Protein AF-A0A4P9WG39-F1 (afdb_monomer_lite)

Structure (mmCIF, N/CA/C/O backbone):
data_AF-A0A4P9WG39-F1
#
_entry.id   AF-A0A4P9WG39-F1
#
loop_
_atom_site.group_PDB
_atom_site.id
_atom_site.type_symbol
_atom_site.label_atom_id
_atom_site.label_alt_id
_atom_site.label_comp_id
_atom_site.label_asym_id
_atom_site.label_entity_id
_atom_site.label_seq_id
_atom_site.pdbx_PDB_ins_code
_atom_site.Cartn_x
_atom_site.Cartn_y
_atom_site.Cartn_z
_atom_site.occupancy
_atom_site.B_iso_or_equiv
_atom_site.auth_seq_id
_atom_site.auth_comp_id
_atom_site.auth_asym_id
_atom_site.auth_atom_id
_atom_site.pdbx_PDB_model_num
ATOM 1 N N . LYS A 1 1 ? 1.464 12.661 32.742 1.00 50.91 1 LYS A N 1
ATOM 2 C CA . LYS A 1 1 ? 0.543 12.050 31.747 1.00 50.91 1 LYS A CA 1
ATOM 3 C C . LYS A 1 1 ? 1.115 10.695 31.350 1.00 50.91 1 LYS A C 1
ATOM 5 O O . LYS A 1 1 ? 2.307 10.666 31.063 1.00 50.91 1 LYS A O 1
ATOM 10 N N . PRO A 1 2 ? 0.340 9.599 31.382 1.00 57.00 2 PRO A N 1
ATOM 11 C CA . PRO A 1 2 ? 0.833 8.304 30.923 1.00 57.00 2 PRO A CA 1
ATOM 12 C C . PRO A 1 2 ? 1.236 8.408 29.449 1.00 57.00 2 PRO A C 1
ATOM 14 O O . PRO A 1 2 ? 0.541 9.040 28.651 1.00 57.00 2 PRO A O 1
ATOM 17 N N . ARG A 1 3 ? 2.399 7.847 29.114 1.00 76.00 3 ARG A N 1
ATOM 18 C CA . ARG A 1 3 ? 2.920 7.836 27.746 1.00 76.00 3 ARG A CA 1
ATOM 19 C C . ARG A 1 3 ? 2.026 6.922 26.909 1.00 76.00 3 ARG A C 1
ATOM 21 O O . ARG A 1 3 ? 1.757 5.796 27.319 1.00 76.00 3 ARG A O 1
ATOM 28 N N . ILE A 1 4 ? 1.547 7.407 25.767 1.00 84.94 4 ILE A N 1
ATOM 29 C CA . ILE A 1 4 ? 0.778 6.581 24.830 1.00 84.94 4 ILE A CA 1
ATOM 30 C C . ILE A 1 4 ? 1.699 5.442 24.353 1.00 84.94 4 ILE A C 1
ATOM 32 O O . ILE A 1 4 ? 2.884 5.668 24.094 1.00 84.94 4 ILE A O 1
ATOM 36 N N . SER A 1 5 ? 1.183 4.211 24.304 1.00 90.50 5 SER A N 1
ATOM 37 C CA . SER A 1 5 ? 1.970 3.049 23.875 1.00 90.50 5 SER A CA 1
ATOM 38 C C . SER A 1 5 ? 2.265 3.096 22.371 1.00 90.50 5 SER A C 1
ATOM 40 O O . SER A 1 5 ? 1.536 3.734 21.605 1.00 90.50 5 SER A O 1
ATOM 42 N N . ALA A 1 6 ? 3.318 2.405 21.930 1.00 89.75 6 ALA A N 1
ATOM 43 C CA . ALA A 1 6 ? 3.697 2.364 20.517 1.00 89.75 6 ALA A CA 1
ATOM 44 C C . ALA A 1 6 ? 2.602 1.726 19.643 1.00 89.75 6 ALA A C 1
ATOM 46 O O . ALA A 1 6 ? 2.320 2.202 18.545 1.00 89.75 6 ALA A O 1
ATOM 47 N N . GLU A 1 7 ? 1.919 0.707 20.160 1.00 92.25 7 GLU A N 1
ATOM 48 C CA . GLU A 1 7 ? 0.803 0.030 19.496 1.00 92.25 7 GLU A CA 1
ATOM 49 C C . GLU A 1 7 ? -0.361 0.996 19.283 1.00 92.25 7 GLU A C 1
ATOM 51 O O . GLU A 1 7 ? -0.958 1.031 18.208 1.00 92.25 7 GLU A O 1
ATOM 56 N N . LYS A 1 8 ? -0.653 1.839 20.282 1.00 91.50 8 LYS A N 1
ATOM 57 C CA . LYS A 1 8 ? -1.703 2.851 20.169 1.00 91.50 8 LYS A CA 1
ATOM 58 C C . LYS A 1 8 ? -1.306 3.975 19.205 1.00 91.50 8 LYS A C 1
ATOM 60 O O . LYS A 1 8 ? -2.167 4.433 18.461 1.00 91.50 8 LYS A O 1
ATOM 65 N N . HIS A 1 9 ? -0.029 4.369 19.147 1.00 93.19 9 HIS A N 1
ATOM 66 C CA . HIS A 1 9 ? 0.467 5.290 18.112 1.00 93.19 9 HIS A CA 1
ATOM 67 C C . HIS A 1 9 ? 0.223 4.739 16.701 1.00 93.19 9 HIS A C 1
ATOM 69 O O . HIS A 1 9 ? -0.324 5.426 15.832 1.00 93.19 9 HIS A O 1
ATOM 75 N N . PHE A 1 10 ? 0.597 3.477 16.494 1.00 92.25 10 PHE A N 1
ATOM 76 C CA . PHE A 1 10 ? 0.437 2.803 15.215 1.00 92.25 10 PHE A CA 1
ATOM 77 C C . PHE A 1 10 ? -1.039 2.647 14.830 1.00 92.25 10 PHE A C 1
ATOM 79 O O . PHE A 1 10 ? -1.425 3.023 13.725 1.00 92.25 10 PHE A O 1
ATOM 86 N N . ALA A 1 11 ? -1.886 2.190 15.757 1.00 93.19 11 ALA A N 1
ATOM 87 C CA . ALA A 1 11 ? -3.316 2.001 15.520 1.00 93.19 11 ALA A CA 1
ATOM 88 C C . ALA A 1 11 ? -4.032 3.301 15.121 1.00 93.19 11 ALA A C 1
ATOM 90 O O . ALA A 1 11 ? -4.790 3.300 14.152 1.00 93.19 11 ALA A O 1
ATOM 91 N N . VAL A 1 12 ? -3.763 4.410 15.822 1.00 94.31 12 VAL A N 1
ATOM 92 C CA . VAL A 1 12 ? -4.307 5.740 15.484 1.00 94.31 12 VAL A CA 1
ATOM 93 C C . VAL A 1 12 ? -3.917 6.135 14.058 1.00 94.31 12 VAL A C 1
ATOM 95 O O . VAL A 1 12 ? -4.761 6.581 13.283 1.00 94.31 12 VAL A O 1
ATOM 98 N N . THR A 1 13 ? -2.647 5.931 13.700 1.00 95.31 13 THR A N 1
ATOM 99 C CA . THR A 1 13 ? -2.101 6.328 12.396 1.00 95.31 13 THR A CA 1
ATOM 100 C C . THR A 1 13 ? -2.691 5.514 11.253 1.00 95.31 13 THR A C 1
ATOM 102 O O . THR A 1 13 ? -3.145 6.086 10.266 1.00 95.31 13 THR A O 1
ATOM 105 N N . ILE A 1 14 ? -2.745 4.188 11.391 1.00 93.81 14 ILE A N 1
ATOM 106 C CA . ILE A 1 14 ? -3.325 3.318 10.363 1.00 93.81 14 ILE A CA 1
ATOM 107 C C . ILE A 1 14 ? -4.823 3.580 10.197 1.00 93.81 14 ILE A C 1
ATOM 109 O O . ILE A 1 14 ? -5.310 3.612 9.071 1.00 93.81 14 ILE A O 1
ATOM 113 N N . HIS A 1 15 ? -5.559 3.813 11.286 1.00 93.62 15 HIS A N 1
ATOM 114 C CA . HIS A 1 15 ? -6.985 4.124 11.201 1.00 93.62 15 HIS A CA 1
ATOM 115 C C . HIS A 1 15 ? -7.220 5.448 10.461 1.00 93.62 15 HIS A C 1
ATOM 117 O O . HIS A 1 15 ? -8.052 5.480 9.554 1.00 93.62 15 HIS A O 1
ATOM 123 N N . HIS A 1 16 ? -6.448 6.497 10.779 1.00 93.50 16 HIS A N 1
ATOM 124 C CA . HIS A 1 16 ? -6.472 7.764 10.043 1.00 93.50 16 HIS A CA 1
ATOM 125 C C . HIS A 1 16 ? -6.217 7.555 8.542 1.00 93.50 16 HIS A C 1
ATOM 127 O O . HIS A 1 16 ? -7.042 7.969 7.734 1.00 93.50 16 HIS A O 1
ATOM 133 N N . LEU A 1 17 ? -5.148 6.839 8.173 1.00 89.25 17 LEU A N 1
ATOM 134 C CA . LEU A 1 17 ? -4.809 6.560 6.772 1.00 89.25 17 LEU A CA 1
ATOM 135 C C . LEU A 1 17 ? -5.873 5.737 6.033 1.00 89.25 17 LEU A C 1
ATOM 137 O O . LEU A 1 17 ? -6.102 5.950 4.848 1.00 89.25 17 LEU A O 1
ATOM 141 N N . ALA A 1 18 ? -6.505 4.779 6.710 1.00 89.44 18 ALA A N 1
ATOM 142 C CA . ALA A 1 18 ? -7.468 3.876 6.086 1.00 89.44 18 ALA A CA 1
ATOM 143 C C . ALA A 1 18 ? -8.832 4.529 5.804 1.00 89.44 18 ALA A C 1
ATOM 145 O O 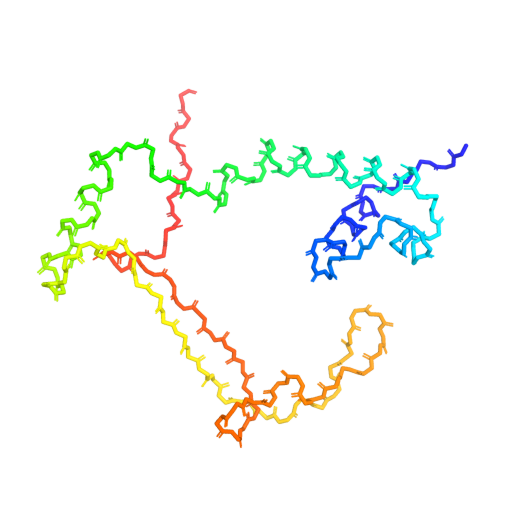. ALA A 1 18 ? -9.545 4.071 4.915 1.00 89.44 18 ALA A O 1
ATOM 146 N N . HIS A 1 19 ? -9.207 5.561 6.566 1.00 86.75 19 HIS A N 1
ATOM 147 C CA . HIS A 1 19 ? -10.555 6.145 6.533 1.00 86.75 19 HIS A CA 1
ATOM 148 C C . HIS A 1 19 ? -10.575 7.655 6.265 1.00 86.75 19 HIS A C 1
ATOM 150 O O . HIS A 1 19 ? -11.659 8.232 6.233 1.00 86.75 19 HIS A O 1
ATOM 156 N N . ASP A 1 20 ? -9.409 8.289 6.114 1.00 91.06 20 ASP A N 1
ATOM 157 C CA . ASP A 1 20 ? -9.257 9.732 5.883 1.00 91.06 20 ASP A CA 1
ATOM 158 C C . ASP A 1 20 ? -9.992 10.600 6.931 1.00 91.06 20 ASP A C 1
ATOM 160 O O . ASP A 1 20 ? -10.641 11.604 6.643 1.00 91.06 20 ASP A O 1
ATOM 164 N N . LEU A 1 21 ? -9.948 10.171 8.199 1.00 88.56 21 LEU A N 1
ATOM 165 C CA . LEU A 1 21 ? -10.627 10.871 9.294 1.00 88.56 21 LEU A CA 1
ATOM 166 C C . LEU A 1 21 ? -9.821 12.083 9.763 1.00 88.56 21 LEU A C 1
ATOM 168 O O . LEU A 1 21 ? -8.611 11.996 9.936 1.00 88.56 21 LEU A O 1
ATOM 172 N N . SER A 1 22 ? -10.487 13.185 10.106 1.00 94.69 22 SER A N 1
ATOM 173 C CA . SER A 1 22 ? -9.811 14.348 10.698 1.00 94.69 22 SER A CA 1
ATOM 174 C C . SER A 1 22 ? -9.096 14.014 12.021 1.00 94.69 22 SER A C 1
ATOM 176 O O . SER A 1 22 ? -9.518 13.130 12.775 1.00 94.69 22 SER A O 1
ATOM 178 N N . TYR A 1 23 ? -8.049 14.780 12.360 1.00 95.88 23 TYR A N 1
ATOM 179 C CA . TYR A 1 23 ? -7.302 14.637 13.623 1.00 95.88 23 TYR A CA 1
ATOM 180 C C . TYR A 1 23 ? -8.185 14.767 14.870 1.00 95.88 23 TYR A C 1
ATOM 182 O O . TYR A 1 23 ? -7.928 14.147 15.901 1.00 95.88 23 TYR A O 1
ATOM 190 N N . ARG A 1 24 ? -9.262 15.549 14.773 1.00 95.38 24 ARG A N 1
ATOM 191 C CA . ARG A 1 24 ? -10.264 15.665 15.829 1.00 95.38 24 ARG A CA 1
ATOM 192 C C . ARG A 1 24 ? -11.056 14.373 15.997 1.00 95.38 24 ARG A C 1
ATOM 194 O O . ARG A 1 24 ? -11.166 13.866 17.110 1.00 95.38 24 ARG A O 1
ATOM 201 N N . ASN A 1 25 ? -11.586 13.831 14.901 1.00 93.19 25 ASN A N 1
ATOM 202 C CA . ASN A 1 25 ? -12.420 12.630 14.935 1.00 93.19 25 ASN A CA 1
ATOM 203 C C . ASN A 1 25 ? -11.622 11.417 15.414 1.00 93.19 25 ASN A C 1
ATOM 205 O O . ASN A 1 25 ? -12.095 10.672 16.271 1.00 93.19 25 ASN A O 1
ATOM 209 N N . ILE A 1 26 ? -10.388 11.256 14.932 1.00 94.25 26 ILE A N 1
ATOM 210 C CA . ILE A 1 26 ? -9.515 10.181 15.406 1.00 94.25 26 ILE A CA 1
ATOM 211 C C . ILE A 1 26 ? -9.138 10.375 16.883 1.00 94.25 26 ILE A C 1
ATOM 213 O O . ILE A 1 26 ? -9.121 9.411 17.646 1.00 94.25 26 ILE A O 1
ATOM 217 N N . GLY A 1 27 ? -8.929 11.619 17.324 1.00 92.75 27 GLY A N 1
ATOM 218 C CA . GLY A 1 27 ? -8.683 11.930 18.728 1.00 92.75 27 GLY A CA 1
ATOM 219 C C . GLY A 1 27 ? -9.837 11.509 19.632 1.00 92.75 27 GLY A C 1
ATOM 220 O O . GLY A 1 27 ? -9.618 10.812 20.625 1.00 92.75 27 GLY A O 1
ATOM 221 N N . HIS A 1 28 ? -11.074 11.831 19.243 1.00 93.69 28 HIS A N 1
ATOM 222 C CA . HIS A 1 28 ? -12.272 11.389 19.958 1.00 93.69 28 HIS A CA 1
ATOM 223 C C . HIS A 1 28 ? -12.378 9.861 20.036 1.00 93.69 28 HIS A C 1
ATOM 225 O O . HIS A 1 28 ? -12.630 9.335 21.118 1.00 93.69 28 HIS A O 1
ATOM 231 N N . LEU A 1 29 ? -12.122 9.147 18.934 1.00 93.88 29 LEU A N 1
ATOM 232 C CA . LEU A 1 29 ? -12.192 7.680 18.891 1.00 93.88 29 LEU A CA 1
ATOM 233 C C . LEU A 1 29 ? -11.179 6.995 19.819 1.00 93.88 29 LEU A C 1
ATOM 235 O O . LEU A 1 29 ? -11.467 5.942 20.380 1.00 93.88 29 LEU A O 1
ATOM 239 N N . TYR A 1 30 ? -9.997 7.588 20.001 1.00 90.81 30 TYR A N 1
ATOM 240 C CA . TYR A 1 30 ? -8.915 7.002 20.799 1.00 90.81 30 TYR A CA 1
ATOM 241 C C . TYR A 1 30 ? -8.733 7.664 22.174 1.00 90.81 30 TYR A C 1
ATOM 243 O O . TYR A 1 30 ? -7.804 7.302 22.911 1.00 90.81 30 TYR A O 1
ATOM 251 N N . GLY A 1 31 ? -9.606 8.607 22.540 1.00 92.31 31 GLY A N 1
ATOM 252 C CA . GLY A 1 31 ? -9.556 9.332 23.810 1.00 92.31 31 GLY A CA 1
ATOM 253 C C . GLY A 1 31 ? -8.292 10.180 23.971 1.00 92.31 31 GLY A C 1
ATOM 254 O O . GLY A 1 31 ? -7.701 10.208 25.051 1.00 92.31 31 GLY A O 1
ATOM 255 N N . ILE A 1 32 ? -7.830 10.818 22.894 1.00 93.25 32 ILE A N 1
ATOM 256 C CA . ILE A 1 32 ? -6.659 11.705 22.884 1.00 93.25 32 ILE A CA 1
ATOM 257 C C . ILE A 1 32 ? -7.024 13.072 22.290 1.00 93.25 32 ILE A C 1
ATOM 259 O O . ILE A 1 32 ? -7.971 13.202 21.520 1.00 93.25 32 ILE A O 1
ATOM 263 N N . GLY A 1 33 ? -6.278 14.114 22.662 1.00 94.12 33 GLY A N 1
ATOM 264 C CA . GLY A 1 33 ? -6.505 15.458 22.128 1.00 94.12 33 GLY A CA 1
ATOM 265 C C . GLY A 1 33 ? -6.203 15.550 20.629 1.00 94.12 33 GLY A C 1
ATOM 266 O O . GLY A 1 33 ? -5.392 14.787 20.102 1.00 94.12 33 GLY A O 1
ATOM 267 N N . GLU A 1 34 ? -6.812 16.521 19.948 1.00 95.62 34 GLU A N 1
ATOM 268 C CA . GLU A 1 34 ? -6.579 16.788 18.520 1.00 95.62 34 GLU A CA 1
ATOM 269 C C . GLU A 1 34 ? -5.091 17.062 18.229 1.00 95.62 34 GLU A C 1
ATOM 271 O O . GLU A 1 34 ? -4.503 16.433 17.351 1.00 95.62 34 GLU A O 1
ATOM 276 N N . SER A 1 35 ? -4.445 17.912 19.037 1.00 95.56 35 SER A N 1
ATOM 277 C CA . SER A 1 35 ? -3.007 18.204 18.918 1.00 95.56 35 SER A CA 1
ATOM 278 C C . SER A 1 35 ? -2.135 16.963 19.122 1.00 95.56 35 SER A C 1
ATOM 280 O O . SER A 1 35 ? -1.181 16.741 18.382 1.00 95.56 35 SER A O 1
ATOM 282 N N . THR A 1 36 ? -2.494 16.110 20.083 1.00 94.44 36 THR A N 1
ATOM 283 C CA . THR A 1 36 ? -1.807 14.834 20.320 1.00 94.44 36 THR A CA 1
ATOM 284 C C . THR A 1 36 ? -2.006 13.863 19.160 1.00 94.44 36 THR A C 1
ATOM 286 O O . THR A 1 36 ? -1.079 13.146 18.806 1.00 94.44 36 THR A O 1
ATOM 289 N N . SER A 1 37 ? -3.187 13.848 18.542 1.00 95.31 37 SER A N 1
ATOM 290 C CA . SER A 1 37 ? -3.463 13.013 17.368 1.00 95.31 37 SER A CA 1
ATOM 291 C C . SER A 1 37 ? -2.570 13.404 16.196 1.00 95.31 37 SER A C 1
ATOM 293 O O . SER A 1 37 ? -1.936 12.535 15.603 1.00 95.31 37 SER A O 1
ATOM 295 N N . LEU A 1 38 ? -2.458 14.706 15.916 1.00 96.38 38 LEU A N 1
ATOM 296 C CA . LEU A 1 38 ? -1.564 15.234 14.885 1.00 96.38 38 LEU A CA 1
ATOM 297 C C . LEU A 1 38 ? -0.103 14.833 15.138 1.00 96.38 38 LEU A C 1
ATOM 299 O O . LEU A 1 38 ? 0.567 14.350 14.225 1.00 96.38 38 LEU A O 1
ATOM 303 N N . GLU A 1 39 ? 0.384 15.003 16.370 1.00 95.50 39 GLU A N 1
ATOM 304 C CA . GLU A 1 39 ? 1.757 14.647 16.750 1.00 95.50 39 GLU A CA 1
ATOM 305 C C . GLU A 1 39 ? 2.019 13.142 16.578 1.00 95.50 39 GLU A C 1
ATOM 307 O O . GLU A 1 39 ? 3.003 12.738 15.953 1.00 95.50 39 GLU A O 1
ATOM 312 N N . VAL A 1 40 ? 1.116 12.303 17.094 1.00 95.00 40 VAL A N 1
ATOM 313 C CA . VAL A 1 40 ? 1.195 10.838 17.009 1.00 95.00 40 VAL A CA 1
ATOM 314 C C . VAL A 1 40 ? 1.220 10.367 15.557 1.00 95.00 40 VAL A C 1
ATOM 316 O O . VAL A 1 40 ? 2.066 9.541 15.202 1.00 95.00 40 VAL A O 1
ATOM 319 N N . ILE A 1 41 ? 0.323 10.897 14.723 1.00 95.94 41 ILE A N 1
ATOM 320 C CA . ILE A 1 41 ? 0.211 10.529 13.309 1.00 95.94 41 ILE A CA 1
ATOM 321 C C . ILE A 1 41 ? 1.467 10.960 12.561 1.00 95.94 41 ILE A C 1
ATOM 323 O O . ILE A 1 41 ? 2.116 10.127 11.932 1.00 95.94 41 ILE A O 1
ATOM 327 N N . SER A 1 42 ? 1.876 12.222 12.703 1.00 95.81 42 SER A N 1
ATOM 328 C CA . SER A 1 42 ? 3.056 12.765 12.018 1.00 95.81 42 SER A CA 1
ATOM 329 C C . SER A 1 42 ? 4.324 11.987 12.368 1.00 95.81 42 SER A C 1
ATOM 331 O O . SER A 1 42 ? 5.107 11.631 11.488 1.00 95.81 42 SER A O 1
ATOM 333 N N . ARG A 1 43 ? 4.514 11.655 13.651 1.00 94.88 43 ARG A N 1
ATOM 334 C CA . ARG A 1 43 ? 5.674 10.884 14.112 1.00 94.88 43 ARG A CA 1
ATOM 335 C C . ARG A 1 43 ? 5.673 9.457 13.572 1.00 94.88 43 ARG A C 1
ATOM 337 O O . ARG A 1 43 ? 6.712 8.964 13.139 1.00 94.88 43 ARG A O 1
ATOM 344 N N . THR A 1 44 ? 4.524 8.788 13.605 1.00 94.75 44 THR A N 1
ATOM 345 C CA . THR A 1 44 ? 4.403 7.422 13.084 1.00 94.75 44 THR A CA 1
ATOM 346 C C . THR A 1 44 ? 4.633 7.391 11.576 1.00 94.75 44 THR A C 1
ATOM 348 O O . THR A 1 44 ? 5.373 6.534 11.104 1.00 94.75 44 THR A O 1
ATOM 351 N N . LEU A 1 45 ? 4.077 8.351 10.829 1.00 94.19 45 LEU A N 1
ATOM 352 C CA . LEU A 1 45 ? 4.318 8.501 9.393 1.00 94.19 45 LEU A CA 1
ATOM 353 C C . LEU A 1 45 ? 5.790 8.766 9.084 1.00 94.19 45 LEU A C 1
ATOM 355 O O . LEU A 1 45 ? 6.335 8.140 8.183 1.00 94.19 45 LEU A O 1
ATOM 359 N N . GLY A 1 46 ? 6.455 9.631 9.855 1.00 94.81 46 GLY A N 1
ATOM 360 C CA . GLY A 1 46 ? 7.893 9.866 9.722 1.00 94.81 46 GLY A CA 1
ATOM 361 C C . GLY A 1 46 ? 8.705 8.580 9.890 1.00 94.81 46 GLY A C 1
ATOM 362 O O . GLY A 1 46 ? 9.567 8.285 9.068 1.00 94.81 46 GLY A O 1
ATOM 363 N N . ASN A 1 47 ? 8.372 7.767 10.897 1.00 92.00 47 ASN A N 1
ATOM 364 C CA . ASN A 1 47 ? 9.017 6.470 11.100 1.00 92.00 47 ASN A CA 1
ATOM 365 C C . ASN A 1 47 ? 8.729 5.497 9.951 1.00 92.00 47 ASN A C 1
ATOM 367 O O . ASN A 1 47 ? 9.658 4.875 9.454 1.00 92.00 47 ASN A O 1
ATOM 371 N N . ILE A 1 48 ? 7.472 5.386 9.508 1.00 89.81 48 ILE A N 1
ATOM 372 C CA . ILE A 1 48 ? 7.092 4.541 8.365 1.00 89.81 48 ILE A CA 1
ATOM 373 C C . ILE A 1 48 ? 7.872 4.960 7.118 1.00 89.81 48 ILE A C 1
ATOM 375 O O . ILE A 1 48 ? 8.429 4.101 6.444 1.00 89.81 48 ILE A O 1
ATOM 379 N N . ASN A 1 49 ? 7.964 6.258 6.836 1.00 89.00 49 ASN A N 1
ATOM 380 C CA . ASN A 1 49 ? 8.690 6.779 5.681 1.00 89.00 49 ASN A CA 1
ATOM 381 C C . ASN A 1 49 ? 10.200 6.532 5.769 1.00 89.00 49 ASN A C 1
ATOM 383 O O . ASN A 1 49 ? 10.838 6.299 4.748 1.00 89.00 49 ASN A O 1
ATOM 387 N N . ALA A 1 50 ? 10.772 6.568 6.973 1.00 90.00 50 ALA A N 1
ATOM 388 C CA . ALA A 1 50 ? 12.196 6.339 7.180 1.00 90.00 50 ALA A CA 1
ATOM 389 C C . ALA A 1 50 ? 12.586 4.852 7.162 1.00 90.00 50 ALA A C 1
ATOM 391 O O . ALA A 1 50 ? 13.713 4.538 6.790 1.00 90.00 50 ALA A O 1
ATOM 392 N N . THR A 1 51 ? 11.697 3.947 7.588 1.00 86.75 51 THR A N 1
ATOM 393 C CA . THR A 1 51 ? 12.039 2.526 7.772 1.00 86.75 51 THR A CA 1
ATOM 394 C C . THR A 1 51 ? 11.324 1.604 6.801 1.00 86.75 51 THR A C 1
ATOM 396 O O . THR A 1 51 ? 11.967 0.808 6.133 1.00 86.75 51 THR A O 1
ATOM 399 N N . LEU A 1 52 ? 10.000 1.700 6.707 1.00 80.38 52 LEU A N 1
ATOM 400 C CA . LEU A 1 52 ? 9.189 0.752 5.953 1.00 80.38 52 LEU A CA 1
ATOM 401 C C . LEU A 1 52 ? 9.083 1.161 4.483 1.00 80.38 52 LEU A C 1
ATOM 403 O O . LEU A 1 52 ? 9.237 0.326 3.603 1.00 80.38 52 LEU A O 1
ATOM 407 N N . TYR A 1 53 ? 8.842 2.441 4.204 1.00 78.94 53 TYR A N 1
ATOM 408 C CA . TYR A 1 53 ? 8.5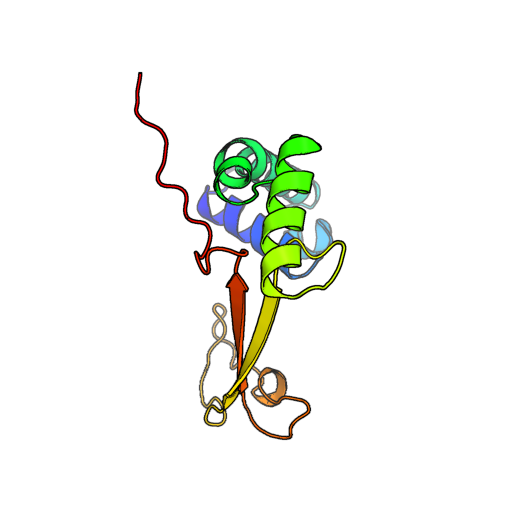89 2.943 2.854 1.00 78.94 53 TYR A CA 1
ATOM 409 C C . TYR A 1 53 ? 9.670 2.554 1.828 1.00 78.94 53 TYR A C 1
ATOM 411 O O . TYR A 1 53 ? 9.280 2.071 0.765 1.00 78.94 53 TYR A O 1
ATOM 419 N N . PRO A 1 54 ? 10.986 2.645 2.122 1.00 79.00 54 PRO A N 1
ATOM 420 C CA . PRO A 1 54 ? 12.031 2.216 1.186 1.00 79.00 54 PRO A CA 1
ATOM 421 C C . PRO A 1 54 ? 12.013 0.707 0.885 1.00 79.00 54 PRO A C 1
ATOM 423 O O . PRO A 1 54 ? 12.444 0.289 -0.188 1.00 79.00 54 PRO A O 1
ATOM 426 N N . ASP A 1 55 ? 11.492 -0.102 1.811 1.00 74.06 55 ASP A N 1
ATOM 427 C CA . ASP A 1 55 ? 11.438 -1.565 1.713 1.00 74.06 55 ASP A CA 1
ATOM 428 C C . ASP A 1 55 ? 10.151 -2.089 1.055 1.00 74.06 55 ASP A C 1
ATOM 430 O O . ASP A 1 55 ? 10.090 -3.251 0.656 1.00 74.06 55 ASP A O 1
ATOM 434 N N . VAL A 1 56 ? 9.095 -1.277 0.947 1.00 68.31 56 VAL A N 1
ATOM 435 C CA . VAL A 1 56 ? 7.834 -1.680 0.285 1.00 68.31 56 VAL A CA 1
ATOM 436 C C . VAL A 1 56 ? 7.537 -0.915 -0.994 1.00 68.31 56 VAL A C 1
ATOM 438 O O . VAL A 1 56 ? 6.882 -1.465 -1.883 1.00 68.31 56 VAL A O 1
ATOM 441 N N . VAL A 1 57 ? 7.991 0.332 -1.116 1.00 65.31 57 VAL A N 1
ATOM 442 C CA . VAL A 1 57 ? 7.702 1.185 -2.268 1.00 65.31 57 VAL A CA 1
ATOM 443 C C . VAL A 1 57 ? 8.981 1.421 -3.060 1.00 65.31 57 VAL A C 1
ATOM 445 O O . VAL A 1 57 ? 9.813 2.255 -2.720 1.00 65.31 57 VAL A O 1
ATOM 448 N N . TYR A 1 58 ? 9.106 0.691 -4.165 1.00 67.69 58 TYR A N 1
ATOM 449 C CA . TYR A 1 58 ? 10.227 0.810 -5.090 1.00 67.69 58 TYR A CA 1
ATOM 450 C C . TYR A 1 58 ? 9.810 1.614 -6.317 1.00 67.69 58 TYR A C 1
ATOM 452 O O . TYR A 1 58 ? 9.024 1.141 -7.145 1.00 67.69 58 TYR A O 1
ATOM 460 N N . PHE A 1 59 ? 10.371 2.808 -6.460 1.00 62.06 59 PHE A N 1
ATOM 461 C CA . PHE A 1 59 ? 10.347 3.526 -7.727 1.00 62.06 59 PHE A CA 1
ATOM 462 C C . PHE A 1 59 ? 11.595 3.147 -8.516 1.00 62.06 59 PHE A C 1
ATOM 464 O O . PHE A 1 59 ? 12.682 3.061 -7.949 1.00 62.06 59 PHE A O 1
ATOM 471 N N . LEU A 1 60 ? 11.437 2.892 -9.815 1.00 64.19 60 LEU A N 1
ATOM 472 C CA . LEU A 1 60 ? 12.599 2.859 -10.698 1.00 64.19 60 LEU A CA 1
ATOM 473 C C . LEU A 1 60 ? 13.161 4.278 -10.749 1.00 64.19 60 LEU A C 1
ATOM 475 O O . LEU A 1 60 ? 12.405 5.230 -10.966 1.00 64.19 60 LEU A O 1
ATOM 479 N N . GLY A 1 61 ? 14.446 4.395 -10.445 1.00 68.12 61 GLY A N 1
ATOM 480 C CA . GLY A 1 61 ? 15.105 5.658 -10.149 1.00 68.12 61 GLY A CA 1
ATOM 481 C C . GLY A 1 61 ? 15.647 6.361 -11.385 1.00 68.12 61 GLY A C 1
ATOM 482 O O . GLY A 1 61 ? 15.814 7.576 -11.341 1.00 68.12 61 GLY A O 1
ATOM 483 N N . THR A 1 62 ? 15.899 5.632 -12.480 1.00 80.31 62 THR A N 1
ATOM 484 C CA . THR A 1 62 ? 16.449 6.215 -13.714 1.00 80.31 62 THR A CA 1
ATOM 485 C C . THR A 1 62 ? 15.575 5.959 -14.937 1.00 80.31 62 THR A C 1
ATOM 487 O O . THR A 1 62 ? 14.818 4.983 -15.010 1.00 80.31 62 THR A O 1
ATOM 490 N N . ASP A 1 63 ? 15.693 6.842 -15.929 1.00 81.12 63 ASP A N 1
ATOM 491 C CA . ASP A 1 63 ? 14.997 6.702 -17.207 1.00 81.12 63 ASP A CA 1
ATOM 492 C C . ASP A 1 63 ? 15.430 5.435 -17.954 1.00 81.12 63 ASP A C 1
ATOM 494 O O . ASP A 1 63 ? 14.601 4.802 -18.612 1.00 81.12 63 ASP A O 1
ATOM 498 N N . GLU A 1 64 ? 16.686 5.005 -17.796 1.00 84.38 64 GLU A N 1
ATOM 499 C CA . GLU A 1 64 ? 17.199 3.745 -18.337 1.00 84.38 64 GLU A CA 1
ATOM 500 C C . GLU A 1 64 ? 16.496 2.534 -17.718 1.00 84.38 64 GLU A C 1
ATOM 502 O O . GLU A 1 64 ? 16.079 1.631 -18.443 1.00 84.38 64 GLU A O 1
ATOM 507 N N . GLU A 1 65 ? 16.298 2.506 -16.396 1.00 80.38 65 GLU A N 1
ATOM 508 C CA . GLU A 1 65 ? 15.578 1.414 -15.726 1.00 80.38 65 GLU A CA 1
ATOM 509 C C . GLU A 1 65 ? 14.128 1.310 -16.217 1.00 80.38 65 GLU A C 1
ATOM 511 O O . GLU A 1 65 ? 13.601 0.213 -16.450 1.00 80.38 65 GLU A O 1
ATOM 516 N N . TRP A 1 66 ? 13.485 2.461 -16.423 1.00 81.56 66 TRP A N 1
ATOM 517 C CA . TRP A 1 66 ? 12.156 2.537 -17.014 1.00 81.56 66 TRP A CA 1
ATOM 518 C C . TRP A 1 66 ? 12.140 2.108 -18.483 1.00 81.56 66 TRP A C 1
ATOM 520 O O . TRP A 1 66 ? 11.222 1.392 -18.894 1.00 81.56 66 TRP A O 1
ATOM 530 N N . ALA A 1 67 ? 13.136 2.511 -19.273 1.00 84.44 67 ALA A N 1
ATOM 531 C CA . ALA A 1 67 ? 13.274 2.116 -20.670 1.00 84.44 67 ALA A CA 1
ATOM 532 C C . ALA A 1 67 ? 13.463 0.601 -20.804 1.00 84.44 67 ALA A C 1
ATOM 534 O O . ALA A 1 67 ? 12.774 -0.019 -21.610 1.00 84.44 67 ALA A O 1
ATOM 535 N N . ILE A 1 68 ? 14.295 -0.007 -19.953 1.00 84.00 68 ILE A N 1
ATOM 536 C CA . ILE A 1 68 ? 14.507 -1.459 -19.899 1.00 84.00 68 ILE A CA 1
ATOM 537 C C . ILE A 1 68 ? 13.203 -2.184 -19.550 1.00 84.00 68 ILE A C 1
ATOM 539 O O . ILE A 1 68 ? 12.808 -3.118 -20.249 1.00 84.00 68 ILE A O 1
ATOM 543 N N . LYS A 1 69 ? 12.480 -1.753 -18.502 1.00 79.88 69 LYS A N 1
ATOM 544 C CA . LYS A 1 69 ? 11.199 -2.391 -18.145 1.00 79.88 69 LYS A CA 1
ATOM 545 C C . LYS A 1 69 ? 10.153 -2.279 -19.248 1.00 79.88 69 LYS A C 1
ATOM 547 O O . LYS A 1 69 ? 9.468 -3.266 -19.517 1.00 79.88 69 LYS A O 1
ATOM 552 N N . ARG A 1 70 ? 10.031 -1.105 -19.876 1.00 84.38 70 ARG A N 1
ATOM 553 C CA . ARG A 1 70 ? 9.131 -0.911 -21.020 1.00 84.38 70 ARG A CA 1
ATOM 554 C C . ARG A 1 70 ? 9.547 -1.761 -22.213 1.00 84.38 70 ARG A C 1
ATOM 556 O O . ARG A 1 70 ? 8.678 -2.343 -22.848 1.00 84.38 70 ARG A O 1
ATOM 563 N N . GLY A 1 71 ? 10.849 -1.870 -22.476 1.00 85.44 71 GLY A N 1
ATOM 564 C CA . GLY A 1 71 ? 11.414 -2.723 -23.520 1.00 85.44 71 GLY A CA 1
ATOM 565 C C . GLY A 1 71 ? 10.996 -4.181 -23.348 1.00 85.44 71 GLY A C 1
ATOM 566 O O . GLY A 1 71 ? 10.381 -4.743 -24.248 1.00 85.44 71 GLY A O 1
ATOM 567 N N . HIS A 1 72 ? 11.197 -4.756 -22.158 1.00 86.62 72 HIS A N 1
ATOM 568 C CA . HIS A 1 72 ? 10.796 -6.142 -21.885 1.00 86.62 72 HIS A CA 1
ATOM 569 C C . HIS A 1 72 ? 9.288 -6.375 -22.071 1.00 86.62 72 HIS A C 1
ATOM 571 O O . HIS A 1 72 ? 8.865 -7.375 -22.646 1.00 86.62 72 HIS A O 1
ATOM 577 N N . PHE A 1 73 ? 8.445 -5.452 -21.601 1.00 85.25 73 PHE A N 1
ATOM 578 C CA . PHE A 1 73 ? 7.001 -5.565 -21.812 1.00 85.25 73 PHE A CA 1
ATOM 579 C C . PHE A 1 73 ? 6.607 -5.377 -23.276 1.00 85.25 73 PHE A C 1
ATOM 581 O O . PHE A 1 73 ? 5.689 -6.051 -23.745 1.00 85.25 73 PHE A O 1
ATOM 588 N N . HIS A 1 74 ? 7.282 -4.490 -24.003 1.00 87.38 74 HIS A N 1
ATOM 589 C CA . HIS A 1 74 ? 7.056 -4.283 -25.426 1.00 87.38 74 HIS A CA 1
ATOM 590 C C . HIS A 1 74 ? 7.417 -5.532 -26.239 1.00 87.38 74 HIS A C 1
ATOM 592 O O . HIS A 1 74 ? 6.668 -5.909 -27.136 1.00 87.38 74 HIS A O 1
ATOM 598 N N . GLU A 1 75 ? 8.504 -6.223 -25.898 1.00 87.88 75 GLU A N 1
ATOM 599 C CA . GLU A 1 75 ? 8.880 -7.493 -26.531 1.00 87.88 75 GLU A CA 1
ATOM 600 C C . GLU A 1 75 ? 7.798 -8.567 -26.355 1.00 87.88 75 GLU A C 1
ATOM 602 O O . GLU A 1 75 ? 7.456 -9.255 -27.318 1.00 87.88 75 GLU A O 1
ATOM 607 N N . LEU A 1 76 ? 7.219 -8.668 -25.153 1.00 84.88 76 LEU A N 1
ATOM 608 C CA . LEU A 1 76 ? 6.198 -9.667 -24.822 1.00 84.88 76 LEU A CA 1
ATOM 609 C C . LEU A 1 76 ? 4.811 -9.334 -25.379 1.00 84.88 76 LEU A C 1
ATOM 611 O O . LEU A 1 76 ? 4.140 -10.192 -25.945 1.00 84.88 76 LEU A O 1
ATOM 615 N N . SER A 1 77 ? 4.354 -8.099 -25.178 1.00 83.56 77 SER A N 1
ATOM 616 C CA . SER A 1 77 ? 2.965 -7.695 -25.443 1.00 83.56 77 SER A CA 1
ATOM 617 C C . SER A 1 77 ? 2.782 -6.959 -26.767 1.00 83.56 77 SER A C 1
ATOM 619 O O . SER A 1 77 ? 1.650 -6.777 -27.208 1.00 83.56 77 SER A O 1
ATOM 621 N N . ARG A 1 78 ? 3.875 -6.478 -27.380 1.00 87.12 78 ARG A N 1
ATOM 622 C CA . ARG A 1 78 ? 3.877 -5.521 -28.504 1.00 87.12 78 ARG A CA 1
ATOM 623 C C . ARG A 1 78 ? 3.165 -4.200 -28.205 1.00 87.12 78 ARG A C 1
ATOM 625 O O . ARG A 1 78 ? 2.988 -3.381 -29.102 1.00 87.12 78 ARG A O 1
ATOM 632 N N . MET A 1 79 ? 2.822 -3.942 -26.944 1.00 79.69 79 MET A N 1
ATOM 633 C CA . MET A 1 79 ? 2.212 -2.691 -26.514 1.00 79.69 79 MET A CA 1
ATOM 634 C C . MET A 1 79 ? 3.304 -1.702 -26.090 1.00 79.69 79 MET A C 1
ATOM 636 O O . MET A 1 79 ? 4.185 -2.053 -25.299 1.00 79.69 79 MET A O 1
ATOM 640 N N . PRO A 1 80 ? 3.303 -0.467 -26.616 1.00 83.69 80 PRO A N 1
ATOM 641 C CA . PRO A 1 80 ? 4.248 0.550 -26.182 1.00 83.69 80 PRO A CA 1
ATOM 642 C C . PRO A 1 80 ? 3.915 1.024 -24.764 1.00 83.69 80 PRO A C 1
ATOM 644 O O . PRO A 1 80 ? 2.760 1.032 -24.346 1.00 83.69 80 PRO A O 1
ATOM 647 N N . ASN A 1 81 ? 4.937 1.473 -24.035 1.00 81.62 81 ASN A N 1
ATOM 648 C CA . ASN A 1 81 ? 4.805 2.138 -22.734 1.00 81.62 81 ASN A CA 1
ATOM 649 C C . ASN A 1 81 ? 4.156 1.329 -21.599 1.00 81.62 81 ASN A C 1
ATOM 651 O O . ASN A 1 81 ? 3.815 1.892 -20.560 1.00 81.62 81 ASN A O 1
ATOM 655 N N . VAL A 1 82 ? 4.061 0.007 -21.737 1.00 81.50 82 VAL A N 1
ATOM 656 C CA . VAL A 1 82 ? 3.654 -0.876 -20.639 1.00 81.50 82 VAL A CA 1
ATOM 657 C C . VAL A 1 82 ? 4.858 -1.146 -19.743 1.00 81.50 82 VAL A C 1
ATOM 659 O O . VAL A 1 82 ? 5.910 -1.534 -20.230 1.00 81.50 82 VAL A O 1
ATOM 662 N N . ALA A 1 83 ? 4.724 -0.941 -18.432 1.00 79.62 83 ALA A N 1
ATOM 663 C CA . ALA A 1 83 ? 5.810 -1.186 -17.473 1.00 79.62 83 ALA A CA 1
ATOM 664 C C . ALA A 1 83 ? 5.463 -2.220 -16.390 1.00 79.62 83 ALA A C 1
ATOM 666 O O . ALA A 1 83 ? 6.363 -2.712 -15.704 1.00 79.62 83 ALA A O 1
ATOM 667 N N . ARG A 1 84 ? 4.170 -2.530 -16.223 1.00 77.00 84 ARG A N 1
ATOM 668 C CA . ARG A 1 84 ? 3.613 -3.562 -15.335 1.00 77.00 84 ARG A CA 1
ATOM 669 C C . ARG A 1 84 ? 2.262 -4.018 -15.878 1.00 77.00 84 ARG A C 1
ATOM 671 O O . ARG A 1 84 ? 1.591 -3.248 -16.564 1.00 77.00 84 ARG A O 1
ATOM 678 N N . ALA A 1 85 ? 1.850 -5.219 -15.492 1.00 81.25 85 ALA A N 1
ATOM 679 C CA . ALA A 1 85 ? 0.482 -5.689 -15.658 1.00 81.25 85 ALA A CA 1
ATOM 680 C C . ALA A 1 85 ? -0.171 -5.843 -14.278 1.00 81.25 85 ALA A C 1
ATOM 682 O O . ALA A 1 85 ? 0.450 -6.348 -13.336 1.00 81.25 85 ALA A O 1
ATOM 683 N N . ILE A 1 86 ? -1.409 -5.365 -14.163 1.00 85.19 86 ILE A N 1
ATOM 684 C CA . ILE A 1 86 ? -2.265 -5.545 -12.991 1.00 85.19 86 ILE A CA 1
ATOM 685 C C . ILE A 1 86 ? -3.458 -6.353 -13.470 1.00 85.19 86 ILE A C 1
ATOM 687 O O . ILE A 1 86 ? -4.117 -5.944 -14.425 1.00 85.19 86 ILE A O 1
ATOM 691 N N . ASP A 1 87 ? -3.721 -7.469 -12.805 1.00 83.25 87 ASP A N 1
ATOM 692 C CA . ASP A 1 87 ? -4.927 -8.249 -13.037 1.00 83.25 87 ASP A CA 1
ATOM 693 C C . ASP A 1 87 ? -5.684 -8.455 -11.727 1.00 83.25 87 ASP A C 1
ATOM 695 O O . ASP A 1 87 ? -5.089 -8.731 -10.680 1.00 83.25 87 ASP A O 1
ATOM 699 N N . ASP A 1 88 ? -7.002 -8.305 -11.809 1.00 84.31 88 ASP A N 1
ATOM 700 C CA . ASP A 1 88 ? -7.923 -8.433 -10.689 1.00 84.31 88 ASP A CA 1
ATOM 701 C C . ASP A 1 88 ? -8.896 -9.574 -10.954 1.00 84.31 88 ASP A C 1
ATOM 703 O O . ASP A 1 88 ? -9.734 -9.524 -11.857 1.00 84.31 88 ASP A O 1
ATOM 707 N N . SER A 1 89 ? -8.847 -10.580 -10.091 1.00 87.69 89 SER A N 1
ATOM 708 C CA . SER A 1 89 ? -9.747 -11.722 -10.137 1.00 87.69 89 SER A CA 1
ATOM 709 C C . SER A 1 89 ? -10.737 -11.672 -8.978 1.00 87.69 89 SER A C 1
ATOM 711 O O . SER A 1 89 ? -10.364 -11.673 -7.806 1.00 87.69 89 SER A O 1
ATOM 713 N N . PHE A 1 90 ? -12.028 -11.653 -9.315 1.00 90.19 90 PHE A N 1
ATOM 714 C CA . PHE A 1 90 ? -13.112 -11.816 -8.347 1.00 90.19 90 PHE A CA 1
ATOM 715 C C . PHE A 1 90 ? -13.283 -13.303 -8.058 1.00 90.19 90 PHE A C 1
ATOM 717 O O . PHE A 1 90 ? -13.860 -14.024 -8.872 1.00 90.19 90 PHE A O 1
ATOM 724 N N . VAL A 1 91 ? -12.797 -13.754 -6.907 1.00 91.31 91 VAL A N 1
ATOM 725 C CA . VAL A 1 91 ? -12.970 -15.134 -6.454 1.00 91.31 91 VAL A CA 1
ATOM 726 C C . VAL A 1 91 ? -14.308 -15.233 -5.725 1.00 91.31 91 VAL A C 1
ATOM 728 O O . VAL A 1 91 ? -14.486 -14.543 -4.716 1.00 91.31 91 VAL A O 1
ATOM 731 N N . PRO A 1 92 ? -15.262 -16.046 -6.216 1.00 93.19 92 PRO A N 1
ATOM 732 C CA . PRO A 1 92 ? -16.537 -16.234 -5.544 1.00 93.19 92 PRO A CA 1
ATOM 733 C C . PRO A 1 92 ? -16.341 -16.809 -4.144 1.00 93.19 92 PRO A C 1
ATOM 735 O O . PRO A 1 92 ? -15.578 -17.752 -3.945 1.00 93.19 92 PRO A O 1
ATOM 738 N N . VAL A 1 93 ? -17.069 -16.261 -3.181 1.00 88.44 93 VAL A N 1
ATOM 739 C CA . VAL A 1 93 ? -17.142 -16.766 -1.812 1.00 88.44 93 VAL A CA 1
ATOM 740 C C . VAL A 1 93 ? -18.598 -16.949 -1.411 1.00 88.44 93 VAL A C 1
ATOM 742 O O . VAL A 1 93 ? -19.515 -16.371 -2.002 1.00 88.44 93 VAL A O 1
ATOM 745 N N . GLN A 1 94 ? -18.827 -17.764 -0.387 1.00 89.19 94 GLN A N 1
ATOM 746 C CA . GLN A 1 94 ? -20.135 -17.815 0.255 1.00 89.19 94 GLN A CA 1
ATOM 747 C C . GLN A 1 94 ? -20.433 -16.473 0.928 1.00 89.19 94 GLN A C 1
ATOM 749 O O . GLN A 1 94 ? -19.517 -15.736 1.298 1.00 89.19 94 GLN A O 1
ATOM 754 N N . LYS A 1 95 ? -21.724 -16.157 1.095 1.00 87.94 95 LYS A N 1
ATOM 755 C CA . LYS A 1 95 ? -22.144 -14.977 1.855 1.00 87.94 95 LYS A CA 1
ATOM 756 C C . LYS A 1 95 ? -21.443 -15.006 3.216 1.00 87.94 95 LYS A C 1
ATOM 758 O O . LYS A 1 95 ? -21.671 -15.959 3.959 1.00 87.94 95 LYS A O 1
ATOM 763 N N . PRO A 1 96 ? -20.640 -13.990 3.566 1.00 80.25 96 PRO A N 1
ATOM 764 C CA . PRO A 1 96 ? -19.976 -13.976 4.857 1.00 80.25 96 PRO A CA 1
ATOM 765 C C . PRO A 1 96 ? -21.025 -13.971 5.975 1.00 80.25 96 PRO A C 1
ATOM 767 O O . PRO A 1 96 ? -21.806 -13.026 6.102 1.00 80.25 96 PRO A O 1
ATOM 770 N N . THR A 1 97 ? -21.066 -15.041 6.765 1.00 73.12 97 THR A N 1
ATOM 771 C CA . THR A 1 97 ? -21.885 -15.154 7.975 1.00 73.12 97 THR A CA 1
ATOM 772 C C . THR A 1 97 ? -20.953 -15.062 9.177 1.00 73.12 97 THR A C 1
ATOM 774 O O . THR A 1 97 ? -20.149 -15.962 9.392 1.00 73.12 97 THR A O 1
ATOM 777 N N . GLY A 1 98 ? -21.021 -13.971 9.944 1.00 64.31 98 GLY A N 1
ATOM 778 C CA . GLY A 1 98 ? -20.292 -13.868 11.215 1.00 64.31 98 GLY A CA 1
ATOM 779 C C . GLY A 1 98 ? -18.879 -13.277 11.162 1.00 64.31 98 GLY A C 1
ATOM 780 O O . GLY A 1 98 ? -18.122 -13.472 12.108 1.00 64.31 98 GLY A O 1
ATOM 781 N N . TYR A 1 99 ? -18.500 -12.525 10.122 1.00 59.56 99 TYR A N 1
ATOM 782 C CA . TYR A 1 99 ? -17.259 -11.744 10.200 1.00 59.56 99 TYR A CA 1
ATOM 783 C C . TYR A 1 99 ? -17.453 -10.561 11.150 1.00 59.56 99 TYR A C 1
ATOM 785 O O . TYR A 1 99 ? -18.020 -9.534 10.776 1.00 59.56 99 TYR A O 1
ATOM 793 N N . ALA A 1 100 ? -16.996 -10.723 12.389 1.00 56.84 100 ALA A N 1
ATOM 794 C CA . ALA A 1 100 ? -16.826 -9.617 13.311 1.00 56.84 100 ALA A CA 1
ATOM 795 C C . ALA A 1 100 ? -15.663 -8.744 12.818 1.00 56.84 100 ALA A C 1
ATOM 797 O O . ALA A 1 100 ? -14.562 -9.230 12.549 1.00 56.84 100 ALA A O 1
ATOM 798 N N . ARG A 1 101 ? -15.903 -7.443 12.678 1.00 58.12 101 ARG A N 1
ATOM 799 C CA . ARG A 1 101 ? -14.841 -6.446 12.573 1.00 58.12 101 ARG A CA 1
ATOM 800 C C . ARG A 1 101 ? -13.984 -6.512 13.843 1.00 58.12 101 ARG A C 1
ATOM 802 O O . ARG A 1 101 ? -14.440 -6.970 14.887 1.00 58.12 101 ARG A O 1
ATOM 809 N N . ALA A 1 102 ? -12.749 -6.015 13.778 1.00 55.69 102 ALA A N 1
ATOM 810 C CA . ALA A 1 102 ? -11.816 -6.022 14.915 1.00 55.69 102 ALA A CA 1
ATOM 811 C C . ALA A 1 102 ? -12.357 -5.325 16.189 1.00 55.69 102 ALA A C 1
ATOM 813 O O . ALA A 1 102 ? -11.795 -5.493 17.265 1.00 55.69 102 ALA A O 1
ATOM 814 N N . ASN A 1 103 ? -13.449 -4.561 16.076 1.00 57.94 103 ASN A N 1
ATOM 815 C CA . ASN A 1 103 ? -14.177 -3.897 17.160 1.00 57.94 103 ASN A CA 1
ATOM 816 C C . ASN A 1 103 ? -15.368 -4.713 17.722 1.00 57.94 103 ASN A C 1
ATOM 818 O O . ASN A 1 103 ? -16.124 -4.183 18.529 1.00 57.94 103 ASN A O 1
ATOM 822 N N . GLY A 1 104 ? -15.564 -5.970 17.307 1.00 56.34 104 GLY A N 1
ATOM 823 C CA . GLY A 1 104 ? -16.652 -6.837 17.782 1.00 56.34 104 GLY A CA 1
ATOM 824 C C . GLY A 1 104 ? -18.002 -6.641 17.078 1.00 56.34 104 GLY A C 1
ATOM 825 O O . GLY A 1 104 ? -18.959 -7.345 17.393 1.00 56.34 104 GLY A O 1
ATOM 826 N N . GLU A 1 105 ? -18.100 -5.730 16.105 1.00 59.41 105 GLU A N 1
ATOM 827 C CA . GLU A 1 105 ? -19.325 -5.518 15.325 1.00 59.41 105 GLU A CA 1
ATOM 828 C C . GLU A 1 105 ? -19.440 -6.517 14.172 1.00 59.41 105 GLU A C 1
ATOM 830 O O . GLU A 1 105 ? -18.466 -6.781 13.469 1.00 59.41 105 GLU A O 1
ATOM 835 N N . HIS A 1 106 ? -20.644 -7.023 13.901 1.00 61.88 106 HIS A N 1
ATOM 836 C CA . HIS A 1 106 ? -20.891 -7.821 12.699 1.00 61.88 106 HIS A CA 1
ATOM 837 C C . HIS A 1 106 ? -20.709 -6.948 11.446 1.00 61.88 106 HIS A C 1
ATOM 839 O O . HIS A 1 106 ? -21.394 -5.940 11.273 1.00 61.88 106 HIS A O 1
ATOM 845 N N . GLY A 1 107 ? -19.780 -7.322 10.565 1.00 66.62 107 GLY A N 1
ATOM 846 C CA . GLY A 1 107 ? -19.561 -6.636 9.295 1.00 66.62 107 GLY A CA 1
ATOM 847 C C . GLY A 1 107 ? -20.744 -6.812 8.339 1.00 66.62 107 GLY A C 1
ATOM 848 O O . GLY A 1 107 ? -21.327 -7.892 8.264 1.00 66.62 107 GLY A O 1
ATOM 849 N N . ASP A 1 108 ? -21.086 -5.762 7.584 1.00 78.62 108 ASP A N 1
ATOM 850 C CA . ASP A 1 108 ? -22.155 -5.811 6.578 1.00 78.62 108 ASP A CA 1
ATOM 851 C C . ASP A 1 108 ? -21.749 -6.723 5.397 1.00 78.62 108 ASP A C 1
ATOM 853 O O . ASP A 1 108 ? -20.806 -6.395 4.663 1.00 78.62 108 ASP A O 1
ATOM 857 N N . PRO A 1 109 ? -22.463 -7.842 5.149 1.00 77.62 109 PRO A N 1
ATOM 858 C CA . PRO A 1 109 ? -22.175 -8.740 4.033 1.00 77.62 109 PRO A CA 1
ATOM 859 C C . PRO A 1 109 ? -22.267 -8.055 2.665 1.00 77.62 109 PRO A C 1
ATOM 861 O O . PRO A 1 109 ? -21.666 -8.535 1.704 1.00 77.62 109 PRO A O 1
ATOM 864 N N . LYS A 1 110 ? -22.999 -6.935 2.543 1.00 81.50 110 LYS A N 1
ATOM 865 C CA . LYS A 1 110 ? -23.119 -6.178 1.286 1.00 81.50 110 LYS A CA 1
ATOM 866 C C . LYS A 1 110 ? -21.775 -5.664 0.773 1.00 81.50 110 LYS A C 1
ATOM 868 O O . LYS A 1 110 ? -21.621 -5.544 -0.437 1.00 81.50 110 LYS A O 1
ATOM 873 N N . LEU A 1 111 ? -20.798 -5.434 1.654 1.00 80.94 111 LEU A N 1
ATOM 874 C CA . LEU A 1 111 ? -19.454 -4.979 1.272 1.00 80.94 111 LEU A CA 1
ATOM 875 C C . LEU A 1 111 ? -18.684 -6.004 0.427 1.00 80.94 111 LEU A C 1
ATOM 877 O O . LEU A 1 111 ? -17.747 -5.645 -0.276 1.00 80.94 111 LEU A O 1
ATOM 881 N N . TRP A 1 112 ? -19.098 -7.270 0.470 1.00 85.62 112 TRP A N 1
ATOM 882 C CA . TRP A 1 112 ? -18.489 -8.362 -0.287 1.00 85.62 112 TRP A CA 1
ATOM 883 C C . TRP A 1 112 ? -19.251 -8.652 -1.581 1.00 85.62 112 TRP A C 1
ATOM 885 O O . TRP A 1 112 ? -18.797 -9.443 -2.402 1.00 85.62 112 TRP A O 1
ATOM 895 N N . TYR A 1 113 ? -20.426 -8.048 -1.776 1.00 89.19 113 TYR A N 1
ATOM 896 C CA . TYR A 1 113 ? -21.270 -8.310 -2.934 1.00 89.19 113 TYR A CA 1
ATOM 897 C C . TYR A 1 113 ? -20.817 -7.469 -4.128 1.00 89.19 113 TYR A C 1
ATOM 899 O O . TYR A 1 113 ? -20.952 -6.246 -4.145 1.00 89.19 113 TYR A O 1
ATOM 907 N N . CYS A 1 114 ? -20.267 -8.124 -5.148 1.00 87.62 114 CYS A N 1
ATOM 908 C CA . CYS A 1 114 ? -19.680 -7.435 -6.290 1.00 87.62 114 CYS A CA 1
ATOM 909 C C . CYS A 1 114 ? -20.717 -7.092 -7.378 1.00 87.62 114 CYS A C 1
ATOM 911 O O . CYS A 1 114 ? -21.838 -7.612 -7.418 1.00 87.62 114 CYS A O 1
ATOM 913 N N . ARG A 1 115 ? -20.315 -6.256 -8.349 1.00 87.06 115 ARG A N 1
ATOM 914 C CA . ARG A 1 115 ? -21.157 -5.868 -9.500 1.00 87.06 115 ARG A CA 1
ATOM 915 C C . ARG A 1 115 ? -21.639 -7.070 -10.328 1.00 87.06 115 ARG A C 1
ATOM 917 O O . ARG A 1 115 ? -22.709 -6.990 -10.928 1.00 87.06 115 AR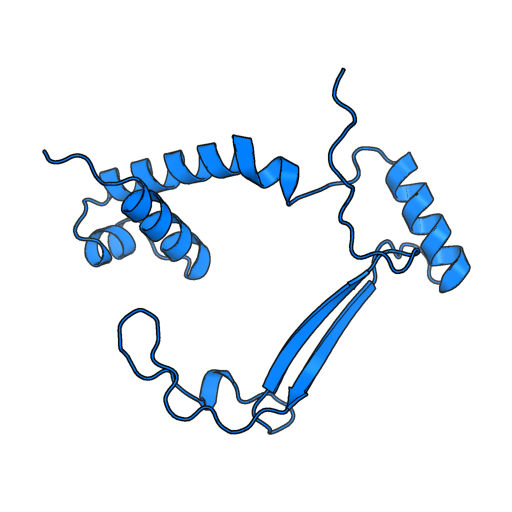G A O 1
ATOM 924 N N . LYS A 1 116 ? -20.893 -8.184 -10.314 1.00 87.12 116 LYS A N 1
ATOM 925 C CA . LYS A 1 116 ? -21.226 -9.441 -11.009 1.00 87.12 116 LYS A CA 1
ATOM 926 C C . LYS A 1 116 ? -22.288 -10.292 -10.288 1.00 87.12 116 LYS A C 1
ATOM 928 O O . LYS A 1 116 ? -22.557 -11.402 -10.725 1.00 87.12 116 LYS A O 1
ATOM 933 N N . LYS A 1 117 ? -22.925 -9.758 -9.237 1.00 92.75 117 LYS A N 1
ATOM 934 C CA . LYS A 1 117 ? -24.068 -10.367 -8.530 1.00 92.75 117 LYS A CA 1
ATOM 935 C C . LYS A 1 117 ? -23.728 -11.641 -7.742 1.00 92.75 117 LYS A C 1
ATOM 937 O O . LYS A 1 117 ? -24.548 -12.543 -7.628 1.00 92.75 117 LYS A O 1
ATOM 942 N N . PHE A 1 118 ? -22.534 -11.688 -7.158 1.00 93.50 118 PHE A N 1
ATOM 943 C CA . PHE A 1 118 ? -22.140 -12.705 -6.181 1.00 93.50 118 PHE A CA 1
ATOM 944 C C . PHE A 1 118 ? -21.210 -12.101 -5.119 1.00 93.50 118 PHE A C 1
ATOM 946 O O . PHE A 1 118 ? -20.628 -11.033 -5.334 1.00 93.50 118 PHE A O 1
ATOM 953 N N . TYR A 1 119 ? -21.081 -12.764 -3.967 1.00 90.81 119 TYR A N 1
ATOM 954 C CA . TYR A 1 119 ? -20.114 -12.374 -2.939 1.00 90.81 119 TYR A CA 1
ATOM 955 C C . TYR A 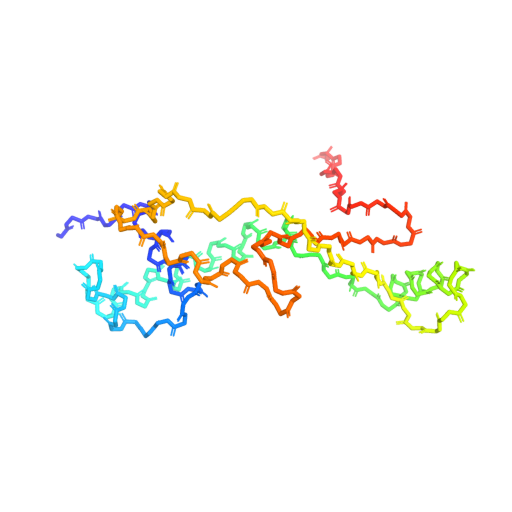1 119 ? -18.710 -12.782 -3.376 1.00 90.81 119 TYR A C 1
ATOM 957 O O . TYR A 1 119 ? -18.516 -13.920 -3.792 1.00 90.81 119 TYR A O 1
ATOM 965 N N . ALA A 1 120 ? -17.737 -11.879 -3.309 1.00 91.88 120 ALA A N 1
ATOM 966 C CA . ALA A 1 120 ? -16.399 -12.122 -3.825 1.00 91.88 120 ALA A CA 1
ATOM 967 C C . ALA A 1 120 ? -15.312 -11.507 -2.945 1.00 91.88 120 ALA A C 1
ATOM 969 O O . ALA A 1 120 ? -15.513 -10.461 -2.329 1.00 91.88 120 ALA A O 1
ATOM 970 N N . VAL A 1 121 ? -14.133 -12.123 -2.977 1.00 88.88 121 VAL A N 1
ATOM 971 C CA . VAL A 1 121 ? -12.870 -11.460 -2.636 1.00 88.88 121 VAL A CA 1
ATOM 972 C C . VAL A 1 121 ? -12.134 -11.093 -3.912 1.00 88.88 121 VAL A C 1
ATOM 974 O O . VAL A 1 121 ? -12.209 -11.814 -4.907 1.00 88.88 121 VAL A O 1
ATOM 977 N N . ILE A 1 122 ? -11.430 -9.965 -3.894 1.00 85.25 122 ILE A N 1
ATOM 978 C CA . ILE A 1 122 ? -10.594 -9.543 -5.017 1.00 85.25 122 ILE A CA 1
ATOM 979 C C . ILE A 1 122 ? -9.174 -10.028 -4.741 1.00 85.25 122 ILE A C 1
ATOM 981 O O . ILE A 1 122 ? -8.541 -9.584 -3.784 1.00 85.25 122 ILE A O 1
ATOM 985 N N . LEU A 1 123 ? -8.678 -10.934 -5.579 1.00 83.25 123 LEU A N 1
ATOM 986 C CA . LEU A 1 123 ? -7.256 -11.245 -5.648 1.00 83.25 123 LEU A CA 1
ATOM 987 C C . LEU A 1 123 ? -6.627 -10.364 -6.721 1.00 83.25 123 LEU A C 1
ATOM 989 O O . LEU A 1 123 ? -7.038 -10.414 -7.878 1.00 83.25 123 LEU A O 1
ATOM 993 N N . ARG A 1 124 ? -5.636 -9.564 -6.325 1.00 84.94 124 ARG A N 1
ATOM 994 C CA . ARG A 1 124 ? -4.892 -8.681 -7.224 1.00 84.94 124 ARG A CA 1
ATOM 995 C C . ARG A 1 124 ? -3.497 -9.238 -7.457 1.00 84.94 124 ARG A C 1
ATOM 997 O O . ARG A 1 124 ? -2.677 -9.268 -6.539 1.00 84.94 124 ARG A O 1
ATOM 1004 N N . GLY A 1 125 ? -3.228 -9.657 -8.686 1.00 79.69 125 GLY A N 1
ATOM 1005 C CA . GLY A 1 125 ? -1.891 -9.998 -9.146 1.00 79.69 125 GLY A CA 1
ATOM 1006 C C . GLY A 1 125 ? -1.210 -8.754 -9.698 1.00 79.69 125 GLY A C 1
ATOM 1007 O O . GLY A 1 125 ? -1.774 -8.058 -10.540 1.00 79.69 125 GLY A O 1
ATOM 1008 N N . ILE A 1 126 ? 0.010 -8.466 -9.243 1.00 79.50 126 ILE A N 1
ATOM 1009 C CA . ILE A 1 126 ? 0.830 -7.426 -9.865 1.00 79.50 126 ILE A CA 1
ATOM 1010 C C . ILE A 1 126 ? 2.161 -8.027 -10.284 1.00 79.50 126 ILE A C 1
ATOM 1012 O O . ILE A 1 126 ? 2.959 -8.437 -9.439 1.00 79.50 126 ILE A O 1
ATOM 1016 N N . VAL A 1 127 ? 2.402 -8.047 -11.591 1.00 77.12 127 VAL A N 1
ATOM 1017 C CA . VAL A 1 127 ? 3.560 -8.713 -12.190 1.00 77.12 127 VAL A CA 1
ATOM 1018 C C . VAL A 1 127 ? 4.378 -7.746 -13.034 1.00 77.12 127 VAL A C 1
ATOM 1020 O O . VAL A 1 127 ? 3.877 -6.749 -13.569 1.00 77.12 127 VAL A O 1
ATOM 1023 N N . ASP A 1 128 ? 5.672 -8.028 -13.120 1.00 77.25 128 ASP A N 1
ATOM 1024 C CA . ASP A 1 128 ? 6.548 -7.446 -14.127 1.00 77.25 128 ASP A CA 1
ATOM 1025 C C . ASP A 1 128 ? 6.675 -8.375 -15.347 1.00 77.25 128 ASP A C 1
ATOM 1027 O O . ASP A 1 128 ? 6.105 -9.466 -15.384 1.00 77.25 128 ASP A O 1
ATOM 1031 N N . ALA A 1 129 ? 7.433 -7.940 -16.356 1.00 78.75 129 ALA A N 1
ATOM 1032 C CA . ALA A 1 129 ? 7.661 -8.697 -17.585 1.00 78.75 129 ALA A CA 1
ATOM 1033 C C . ALA A 1 129 ? 8.349 -10.055 -17.346 1.00 78.75 129 ALA A C 1
ATOM 1035 O O . ALA A 1 129 ? 8.351 -10.905 -18.226 1.00 78.75 129 ALA A O 1
ATOM 1036 N N . LYS A 1 130 ? 8.934 -10.285 -16.164 1.00 76.25 130 LYS A N 1
ATOM 1037 C CA . LYS A 1 130 ? 9.592 -11.547 -15.807 1.00 76.25 130 LYS A CA 1
ATOM 1038 C C . LYS A 1 130 ? 8.660 -12.510 -15.067 1.00 76.25 130 LYS A C 1
ATOM 1040 O O . LYS A 1 130 ? 9.122 -13.542 -14.592 1.00 76.25 130 LYS A O 1
ATOM 1045 N N . ALA A 1 131 ? 7.372 -12.174 -14.947 1.00 62.56 131 ALA A N 1
ATOM 1046 C CA . ALA A 1 131 ? 6.389 -12.905 -14.146 1.00 62.56 131 ALA A CA 1
ATOM 1047 C C . ALA A 1 131 ? 6.800 -13.074 -12.668 1.00 62.56 131 ALA A C 1
ATOM 1049 O O . ALA A 1 131 ? 6.258 -13.915 -11.952 1.00 62.56 131 ALA A O 1
ATOM 1050 N N . THR A 1 132 ? 7.733 -12.252 -12.182 1.00 54.03 132 THR A N 1
ATOM 1051 C CA . THR A 1 132 ? 8.145 -12.243 -10.782 1.00 54.03 132 THR A CA 1
ATOM 1052 C C . THR A 1 132 ? 7.319 -11.217 -10.022 1.00 54.03 132 THR A C 1
ATOM 1054 O O . THR A 1 132 ? 7.331 -10.026 -10.337 1.00 54.03 132 THR A O 1
ATOM 1057 N N . SER A 1 133 ? 6.615 -11.647 -8.969 1.00 49.59 133 SER A N 1
ATOM 1058 C CA . SER A 1 133 ? 6.182 -10.705 -7.936 1.00 49.59 133 SER A CA 1
ATOM 1059 C C . SER A 1 133 ? 7.459 -10.135 -7.327 1.00 49.59 133 SER A C 1
ATOM 1061 O O . SER A 1 133 ? 8.253 -10.896 -6.774 1.00 49.59 133 SER A O 1
ATOM 1063 N N . SER A 1 134 ? 7.713 -8.839 -7.484 1.00 45.16 134 SER A N 1
ATOM 1064 C CA . SER A 1 134 ? 8.966 -8.217 -7.059 1.00 45.16 134 SER A CA 1
ATOM 1065 C C . SER A 1 134 ? 9.174 -8.356 -5.545 1.00 45.16 134 SER A C 1
ATOM 1067 O O . SER A 1 134 ? 8.766 -7.500 -4.766 1.00 45.16 134 SER A O 1
ATOM 1069 N N . ARG A 1 135 ? 9.838 -9.430 -5.127 1.00 41.06 135 ARG A N 1
ATOM 1070 C CA . ARG A 1 135 ? 10.642 -9.487 -3.912 1.00 41.06 135 ARG A CA 1
ATOM 1071 C C . ARG A 1 135 ? 12.075 -9.611 -4.377 1.00 41.06 135 ARG A C 1
ATOM 1073 O O . ARG A 1 135 ? 12.526 -10.694 -4.737 1.00 41.06 135 ARG A O 1
ATOM 1080 N N . ARG A 1 136 ? 12.789 -8.489 -4.404 1.00 43.56 136 ARG A N 1
ATOM 1081 C CA . ARG A 1 136 ? 14.241 -8.548 -4.483 1.00 43.56 136 ARG A CA 1
ATOM 1082 C C . ARG A 1 136 ? 14.708 -8.920 -3.080 1.00 43.56 136 ARG A C 1
ATOM 1084 O O . ARG A 1 136 ? 14.443 -8.192 -2.130 1.00 43.56 136 ARG A O 1
ATOM 1091 N N . THR A 1 137 ? 15.315 -10.092 -2.942 1.00 40.22 137 THR A N 1
ATOM 1092 C CA . THR A 1 137 ? 16.044 -10.475 -1.733 1.00 40.22 137 THR A CA 1
ATOM 1093 C C . THR A 1 137 ? 17.012 -9.347 -1.377 1.00 40.22 137 TH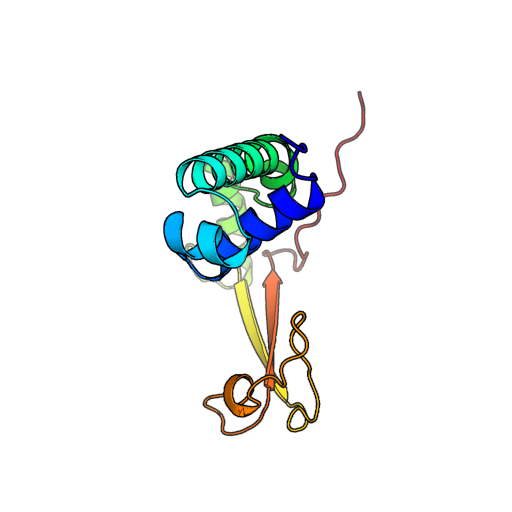R A C 1
ATOM 1095 O O . THR A 1 137 ? 17.738 -8.853 -2.244 1.00 40.22 137 THR A O 1
ATOM 1098 N N . SER A 1 138 ? 16.958 -8.912 -0.121 1.00 36.00 138 SER A N 1
ATOM 1099 C CA . SER A 1 138 ? 17.822 -7.898 0.483 1.00 36.00 138 SER A CA 1
ATOM 1100 C C . SER A 1 138 ? 19.299 -8.102 0.123 1.00 36.00 138 SER A C 1
ATOM 1102 O O . SER A 1 138 ? 19.755 -9.235 -0.020 1.00 36.00 138 SER A O 1
ATOM 1104 N N . HIS A 1 139 ? 20.019 -6.989 -0.028 1.00 34.06 139 HIS A N 1
ATOM 1105 C CA . HIS A 1 139 ? 21.420 -6.886 -0.449 1.00 34.06 139 HIS A CA 1
ATOM 1106 C C . HIS A 1 139 ? 22.400 -7.858 0.244 1.00 34.06 139 HIS A C 1
ATOM 1108 O O . HIS A 1 139 ? 22.187 -8.220 1.405 1.00 34.06 139 HIS A O 1
ATOM 1114 N N . PRO A 1 140 ? 23.527 -8.208 -0.415 1.00 37.38 140 PRO A N 1
ATOM 1115 C CA . PRO A 1 140 ? 24.687 -8.739 0.286 1.00 37.38 140 PRO A CA 1
ATOM 1116 C C . PRO A 1 140 ? 25.221 -7.652 1.226 1.00 37.38 140 PRO A C 1
ATOM 1118 O O . PRO A 1 140 ? 25.440 -6.513 0.813 1.00 37.38 140 PRO A O 1
ATOM 1121 N N . LYS A 1 141 ? 25.393 -8.004 2.501 1.00 36.00 141 LYS A N 1
ATOM 1122 C CA . LYS A 1 141 ? 26.113 -7.170 3.464 1.00 36.00 141 LYS A CA 1
ATOM 1123 C C . LYS A 1 141 ? 27.565 -7.039 2.989 1.00 36.00 141 LYS A C 1
ATOM 1125 O O . LYS A 1 141 ? 28.208 -8.067 2.777 1.00 36.00 141 LYS A O 1
ATOM 1130 N N . ALA A 1 142 ? 28.029 -5.805 2.814 1.00 39.56 142 ALA A N 1
ATOM 1131 C CA . ALA A 1 142 ? 29.446 -5.460 2.893 1.00 39.56 142 ALA A CA 1
ATOM 1132 C C . ALA A 1 142 ? 29.784 -5.134 4.352 1.00 39.56 142 ALA A C 1
ATOM 1134 O O . ALA A 1 142 ? 28.886 -4.589 5.040 1.00 39.56 142 ALA A O 1
#

pLDDT: mean 80.44, std 15.54, range [34.06, 96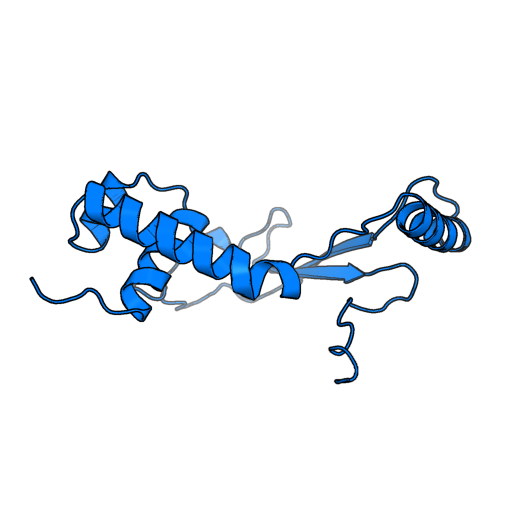.38]

Foldseek 3Di:
DDDDDPVLLVVLQVVCVVPVDQLCVSCVVSVHHSVVSVVSNVVVVVVCVVPVCVQPPDDDDDPVSQVVQQVLCCVVPVDGNDNKDKDKDWAADDQDDDPQDPVRDGDDSVVQQDPVGGRTDIDIDIATSVRDPDDDPDDDDD

Organism: NCBI:txid388810

Sequence (142 aa):
KPRISAEKHFAVTIHHLAHDLSYRNIGHLYGIGESTSLEVISRTLGNINATLYPDVVYFLGTDEEWAIKRGHFHELSRMPNVARAIDDSFVPVQKPTGYARANGEHGDPKLWYCRKKFYAVILRGIVDAKATSSRRTSHPKA

Radius of gyration: 21.1 Å; chains: 1; bounding box: 54×36×60 Å

Secondary structure (DSSP, 8-state):
-PPPPHHHHHHHHHHHHHHT--HHHHHHHHT--HHHHHHHHHHHHHHHHHHTHHHH-----SHHHHHHHHHHHHHHH--TT---EEEEEEEE-----S-B-TTSPBPPGGGGB-TTSSBEEEEEEEE-TTS-------PPP-